Protein AF-A0A881BHV0-F1 (afdb_monomer)

InterPro domains:
  IPR004133 DAN [PF03045] (43-109)
  IPR029034 Cystine-knot cytokine [G3DSA:2.10.90.10] (37-109)

Sequence (109 aa):
AIPPPDKAQPNDSEQTQQSQPQPGSRPPGKRIKPSKDEVLGPSQEALHVTERRYLKRDWCKTQPLKQTINEEGCNSQTIINRFCYGQCDSFYIPRHVQKEEGAFQSCSF

pLDDT: mean 70.18, std 23.54, range [32.81, 98.5]

Solvent-accessible surface area (backbone atoms only — not comparable to full-atom values): 8019 Å² total; per-residue (Å²): 141,80,86,84,84,83,92,76,83,86,83,82,84,80,92,84,86,90,82,89,89,86,89,80,97,71,79,87,74,78,78,76,70,82,61,88,73,78,57,79,68,80,52,102,79,57,76,81,84,70,61,70,89,80,52,77,81,64,46,75,46,76,45,82,37,85,43,74,51,77,53,90,101,53,81,68,45,79,44,82,44,70,49,78,52,67,53,64,73,62,50,77,45,85,50,70,90,86,49,97,60,68,60,51,72,47,84,62,132

Mean predicted aligned error: 17.83 Å

Secondary structure (DSSP, 8-state):
--PPPP--------------------------PPPTT-S----TT----S-GGGSPPPEEEEEEEEEEE--TTS--EEEEEEEEEEE---EEEPPPTTSS---EEE---

Structure (mmCIF, N/CA/C/O backbone):
data_AF-A0A881BHV0-F1
#
_entry.id   AF-A0A881BHV0-F1
#
loop_
_atom_site.group_PDB
_atom_site.id
_atom_site.type_symbol
_atom_site.label_atom_id
_atom_site.label_alt_id
_atom_site.label_comp_id
_atom_site.label_asym_id
_atom_site.label_entity_id
_atom_site.label_seq_id
_atom_site.pdbx_PDB_ins_code
_atom_site.Cartn_x
_atom_site.Cartn_y
_atom_site.Cartn_z
_atom_site.occupancy
_atom_site.B_iso_or_equiv
_atom_site.auth_seq_id
_atom_site.auth_comp_id
_atom_site.auth_asym_id
_atom_site.auth_atom_id
_atom_site.pdbx_PDB_model_num
ATOM 1 N N . ALA A 1 1 ? -5.925 -32.146 9.498 1.00 43.31 1 ALA A N 1
ATOM 2 C CA . ALA A 1 1 ? -6.315 -31.894 8.097 1.00 43.31 1 ALA A CA 1
ATOM 3 C C . ALA A 1 1 ? -7.677 -31.218 8.111 1.00 43.31 1 ALA A C 1
ATOM 5 O O . ALA A 1 1 ? -8.559 -31.708 8.803 1.00 43.31 1 ALA A O 1
ATOM 6 N N . ILE A 1 2 ? -7.810 -30.070 7.451 1.00 37.84 2 ILE A N 1
ATOM 7 C CA . ILE A 1 2 ? -9.023 -29.238 7.437 1.00 37.84 2 ILE A CA 1
ATOM 8 C C . ILE A 1 2 ? -9.450 -29.138 5.962 1.00 37.84 2 ILE A C 1
ATOM 10 O O . ILE A 1 2 ? -8.574 -28.875 5.135 1.00 37.84 2 ILE A O 1
ATOM 14 N N . PRO A 1 3 ? -10.717 -29.413 5.600 1.00 49.62 3 PRO A N 1
ATOM 15 C CA . PRO A 1 3 ? -11.140 -29.445 4.200 1.00 49.62 3 PRO A CA 1
ATOM 16 C C . PRO A 1 3 ? -11.203 -28.030 3.592 1.00 49.62 3 PRO A C 1
ATOM 18 O O . PRO A 1 3 ? -11.369 -27.057 4.333 1.00 49.62 3 PRO A O 1
ATOM 21 N N . PRO A 1 4 ? -11.071 -27.886 2.260 1.00 46.62 4 PRO A N 1
ATOM 22 C CA . PRO A 1 4 ? -11.175 -26.588 1.602 1.00 46.62 4 PRO A CA 1
ATOM 23 C C . PRO A 1 4 ? -12.651 -26.172 1.464 1.00 46.62 4 PRO A C 1
ATOM 25 O O . PRO A 1 4 ? -13.482 -27.025 1.151 1.00 46.62 4 PRO A O 1
ATOM 28 N N . PRO A 1 5 ? -13.002 -24.888 1.658 1.00 48.91 5 PRO A N 1
ATOM 29 C CA . PRO A 1 5 ? -14.351 -24.419 1.389 1.00 48.91 5 PRO A CA 1
ATOM 30 C C . PRO A 1 5 ? -14.550 -24.150 -0.108 1.00 48.91 5 PRO A C 1
ATOM 32 O O . PRO A 1 5 ? -13.687 -23.589 -0.790 1.00 48.91 5 PRO A O 1
ATOM 35 N N . ASP A 1 6 ? -15.717 -24.578 -0.581 1.00 42.72 6 ASP A N 1
ATOM 36 C CA . ASP A 1 6 ? -16.233 -24.462 -1.939 1.00 42.72 6 ASP A CA 1
ATOM 37 C C . ASP A 1 6 ? -16.227 -23.033 -2.496 1.00 42.72 6 ASP A C 1
ATOM 39 O O . ASP A 1 6 ? -16.538 -22.050 -1.820 1.00 42.72 6 ASP A O 1
ATOM 43 N N . LYS A 1 7 ? -15.931 -22.936 -3.795 1.00 48.19 7 LYS A N 1
ATOM 44 C CA . LYS A 1 7 ? -16.151 -21.736 -4.604 1.00 48.19 7 LYS A CA 1
ATOM 45 C C . LYS A 1 7 ? -17.640 -21.619 -4.934 1.00 48.19 7 LYS A C 1
ATOM 47 O O . LYS A 1 7 ? -18.133 -22.381 -5.759 1.00 48.19 7 LYS A O 1
ATOM 52 N N . ALA A 1 8 ? -18.311 -20.594 -4.416 1.00 41.69 8 ALA A N 1
ATOM 53 C 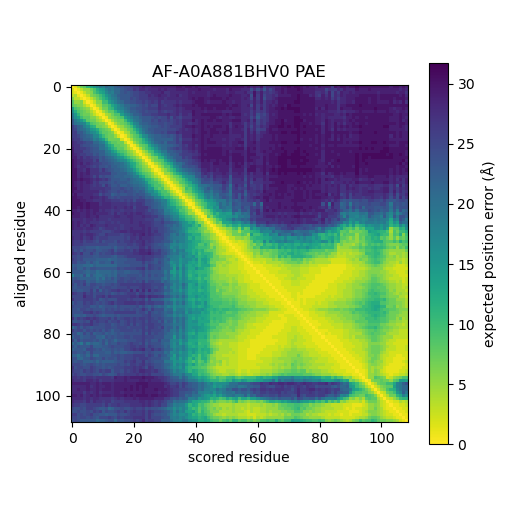CA . ALA A 1 8 ? -19.580 -20.122 -4.965 1.00 41.69 8 ALA A CA 1
ATOM 54 C C . ALA A 1 8 ? -19.674 -18.584 -4.918 1.00 41.69 8 ALA A C 1
ATOM 56 O O . ALA A 1 8 ? -19.758 -17.990 -3.853 1.00 41.69 8 ALA A O 1
ATOM 57 N N . GLN A 1 9 ? -19.618 -18.015 -6.127 1.00 47.53 9 GLN A N 1
ATOM 58 C CA . GLN A 1 9 ? -20.162 -16.756 -6.664 1.00 47.53 9 GLN A CA 1
ATOM 59 C C . GLN A 1 9 ? -19.944 -15.378 -5.982 1.00 47.53 9 GLN A C 1
ATOM 61 O O . GLN A 1 9 ? -19.997 -15.237 -4.765 1.00 47.53 9 GLN A O 1
ATOM 66 N N . PRO A 1 10 ? -19.732 -14.321 -6.800 1.00 37.81 10 PRO A N 1
ATOM 67 C CA . PRO A 1 10 ? -19.651 -12.937 -6.341 1.00 37.81 10 PRO A CA 1
ATOM 68 C C . PRO A 1 10 ? -21.040 -12.384 -5.985 1.00 37.81 10 PRO A C 1
ATOM 70 O O . PRO A 1 10 ? -22.012 -12.617 -6.698 1.00 37.81 10 PRO A O 1
ATOM 73 N N . ASN A 1 11 ? -21.101 -11.647 -4.877 1.00 34.84 11 ASN A N 1
ATOM 74 C CA . ASN A 1 11 ? -22.303 -11.002 -4.364 1.00 34.84 11 ASN A CA 1
ATOM 75 C C . ASN A 1 11 ? -22.516 -9.664 -5.096 1.00 34.84 11 ASN A C 1
ATOM 77 O O . ASN A 1 11 ? -21.667 -8.776 -5.005 1.00 34.84 11 ASN A O 1
ATOM 81 N N . ASP A 1 12 ? -23.625 -9.542 -5.827 1.00 35.25 12 ASP A N 1
ATOM 82 C CA . ASP A 1 12 ? -24.109 -8.288 -6.406 1.00 35.25 12 ASP A CA 1
ATOM 83 C C . ASP A 1 12 ? -24.576 -7.357 -5.278 1.00 35.25 12 ASP A C 1
ATOM 85 O O . ASP A 1 12 ? -25.515 -7.655 -4.536 1.00 35.25 12 ASP A O 1
ATOM 89 N N . SER A 1 13 ? -23.891 -6.226 -5.122 1.00 40.81 13 SER A N 1
ATOM 90 C CA . SER A 1 13 ? -24.241 -5.196 -4.148 1.00 40.81 13 SER A CA 1
ATOM 91 C C . SER A 1 13 ? -25.530 -4.465 -4.536 1.00 40.81 13 SER A C 1
ATOM 93 O O . SER A 1 13 ? -25.608 -3.805 -5.567 1.00 40.81 13 SER A O 1
ATOM 95 N N . GLU A 1 14 ? -26.495 -4.561 -3.623 1.00 32.81 14 GLU A N 1
ATOM 96 C CA . GLU A 1 14 ? -27.403 -3.504 -3.162 1.00 32.81 14 GLU A CA 1
ATOM 97 C C . GLU A 1 14 ? -28.258 -2.767 -4.202 1.00 32.81 14 GLU A C 1
ATOM 99 O O . GLU A 1 14 ? -27.934 -1.705 -4.732 1.00 32.81 14 GLU A O 1
ATOM 104 N N . GLN A 1 15 ? -29.470 -3.292 -4.355 1.00 38.44 15 GLN A N 1
ATOM 105 C CA . GLN A 1 15 ? -30.629 -2.596 -4.884 1.00 38.44 15 GLN A CA 1
ATOM 106 C C . GLN A 1 15 ? -31.494 -2.100 -3.714 1.00 38.44 15 GLN A C 1
ATOM 108 O O . GLN A 1 15 ? -32.315 -2.856 -3.212 1.00 38.44 15 GLN A O 1
ATOM 113 N N . THR A 1 16 ? -31.367 -0.830 -3.307 1.00 33.03 16 THR A N 1
ATOM 114 C CA . THR A 1 16 ? -32.486 -0.113 -2.659 1.00 33.03 16 THR A CA 1
ATOM 115 C C . THR A 1 16 ? -32.307 1.402 -2.712 1.00 33.03 16 THR A C 1
ATOM 117 O O . THR A 1 16 ? -31.464 1.951 -2.015 1.00 33.03 16 THR A O 1
ATOM 120 N N . GLN A 1 17 ? -33.149 2.081 -3.493 1.00 34.72 17 GLN A N 1
ATOM 121 C CA . GLN A 1 17 ? -34.032 3.142 -2.992 1.00 34.72 17 GLN A CA 1
ATOM 122 C C . GLN A 1 17 ? -35.008 3.558 -4.100 1.00 34.72 17 GLN A C 1
ATOM 124 O O . GLN A 1 17 ? -34.633 4.079 -5.147 1.00 34.72 17 GLN A O 1
ATOM 129 N N . GLN A 1 18 ? -36.281 3.253 -3.852 1.00 36.94 18 GLN A N 1
ATOM 130 C CA . GLN A 1 18 ? -37.443 3.726 -4.593 1.00 36.94 18 GLN A CA 1
ATOM 131 C C . GLN A 1 18 ? -37.799 5.149 -4.139 1.00 36.94 18 GLN A C 1
ATOM 133 O O . GLN A 1 18 ? -37.887 5.402 -2.940 1.00 36.94 18 GLN A O 1
ATOM 138 N N . SER A 1 19 ? -38.136 6.028 -5.083 1.00 33.38 19 SER A N 1
ATOM 139 C CA . SER A 1 19 ? -39.131 7.087 -4.883 1.00 33.38 19 SER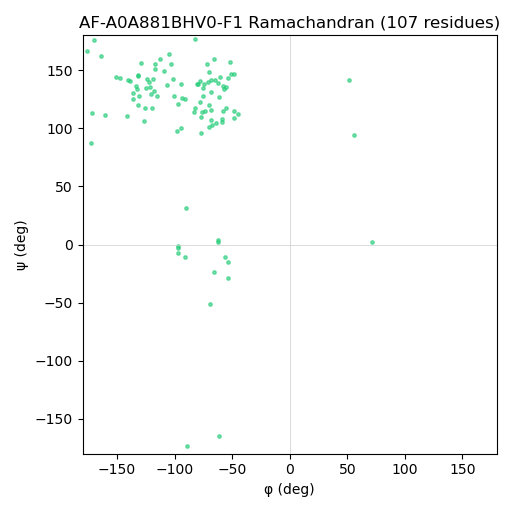 A CA 1
ATOM 140 C C . SER A 1 19 ? -39.866 7.378 -6.205 1.00 33.38 19 SER A C 1
ATOM 142 O O . SER A 1 19 ? -39.332 7.202 -7.297 1.00 33.38 19 SER A O 1
ATOM 144 N N . GLN A 1 20 ? -41.160 7.668 -6.064 1.00 38.31 20 GLN A N 1
ATOM 145 C CA . GLN A 1 20 ? -42.276 7.520 -7.014 1.00 38.31 20 GLN A CA 1
ATOM 146 C C . GLN A 1 20 ? -42.432 8.667 -8.068 1.00 38.31 20 GLN A C 1
ATOM 148 O O . GLN A 1 20 ? -41.648 9.611 -8.042 1.00 38.31 20 GLN A O 1
ATOM 153 N N . PRO A 1 21 ? -43.392 8.586 -9.032 1.00 40.94 21 PRO A N 1
ATOM 154 C CA . PRO A 1 21 ? -43.261 9.069 -10.422 1.00 40.94 21 PRO A CA 1
ATOM 155 C C . PRO A 1 21 ? -44.019 10.374 -10.745 1.00 40.94 21 PRO A C 1
ATOM 157 O O . PRO A 1 21 ? -44.975 10.681 -10.041 1.00 40.94 21 PRO A O 1
ATOM 160 N N . GLN A 1 22 ? -43.687 11.051 -11.869 1.00 36.25 22 GLN A N 1
ATOM 16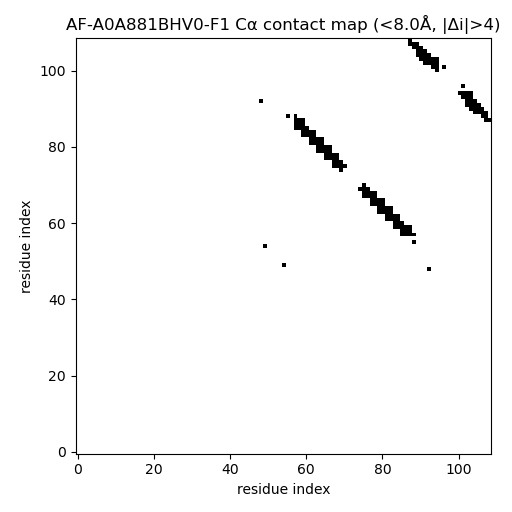1 C CA . GLN A 1 22 ? -44.645 11.688 -12.816 1.00 36.25 22 GLN A CA 1
ATOM 162 C C . GLN A 1 22 ? -43.979 12.329 -14.077 1.00 36.25 22 GLN A C 1
ATOM 164 O O . GLN A 1 22 ? -42.752 12.352 -14.148 1.00 36.25 22 GLN A O 1
ATOM 169 N N . PRO A 1 23 ? -44.728 12.701 -15.149 1.00 40.12 23 PRO A N 1
ATOM 170 C CA . PRO A 1 23 ? -44.546 12.138 -16.487 1.00 40.12 23 PRO A CA 1
ATOM 171 C C . PRO A 1 23 ? -43.941 13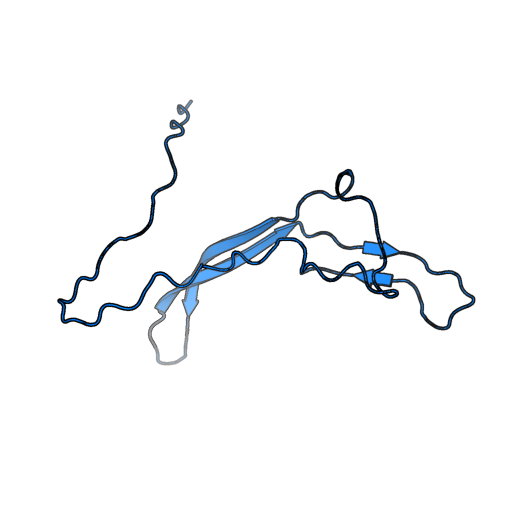.115 -17.509 1.00 40.12 23 PRO A C 1
ATOM 173 O O . PRO A 1 23 ? -44.203 14.313 -17.505 1.00 40.12 23 PRO A O 1
ATOM 176 N N . GLY A 1 24 ? -43.186 12.575 -18.462 1.00 34.44 24 GLY A N 1
ATOM 177 C CA . GLY A 1 24 ? -42.671 13.345 -19.591 1.00 34.44 24 GLY A CA 1
ATOM 178 C C . GLY A 1 24 ? -42.004 12.433 -20.605 1.00 34.44 24 GLY A C 1
ATOM 179 O O . GLY A 1 24 ? -40.805 12.181 -20.542 1.00 34.44 24 GLY A O 1
ATOM 180 N N . SER A 1 25 ? -42.794 11.902 -21.531 1.00 50.38 25 SER A N 1
ATOM 181 C CA . SER A 1 25 ? -42.337 11.103 -22.665 1.00 50.38 25 SER A CA 1
ATOM 182 C C . SER A 1 25 ? -41.364 11.898 -23.547 1.00 50.38 25 SER A C 1
ATOM 184 O O . SER A 1 25 ? -41.770 12.790 -24.290 1.00 50.38 25 SER A O 1
ATOM 186 N N . ARG A 1 26 ? -40.074 11.542 -23.490 1.00 44.12 26 ARG A N 1
ATOM 187 C CA . ARG A 1 26 ? -39.041 11.920 -24.467 1.00 44.12 26 ARG A CA 1
ATOM 188 C C . ARG A 1 26 ? -38.409 10.644 -25.048 1.00 44.12 26 ARG A C 1
ATOM 190 O O . ARG A 1 26 ? -38.229 9.680 -24.306 1.00 44.12 26 ARG A O 1
ATOM 197 N N . PRO A 1 27 ? -38.116 10.605 -26.361 1.00 52.88 27 PRO A N 1
ATOM 198 C CA . PRO A 1 27 ? -37.707 9.388 -27.064 1.00 52.88 27 PRO A CA 1
ATOM 199 C C . PRO A 1 27 ? -36.346 8.880 -26.559 1.00 52.88 27 PRO A C 1
ATOM 201 O O . PRO A 1 27 ? -35.583 9.660 -25.981 1.00 52.88 27 PRO A O 1
ATOM 204 N N . PRO A 1 28 ? -36.005 7.593 -26.768 1.00 46.62 28 PRO A N 1
ATOM 205 C CA . PRO A 1 28 ? -34.767 7.028 -26.255 1.00 46.62 28 PRO A CA 1
ATOM 206 C C . PRO A 1 28 ? -33.578 7.659 -26.983 1.00 46.62 28 PRO A C 1
ATOM 208 O O . PRO A 1 28 ? -33.259 7.317 -28.122 1.00 46.62 28 PRO A O 1
ATOM 211 N N . GLY A 1 29 ? -32.907 8.591 -26.306 1.00 47.78 29 GLY A N 1
ATOM 212 C CA . GLY A 1 29 ? -31.582 9.051 -26.686 1.00 47.78 29 GLY A CA 1
ATOM 213 C C . GLY A 1 29 ? -30.647 7.848 -26.714 1.00 47.78 29 GLY A C 1
ATOM 214 O O . GLY A 1 29 ? -30.423 7.189 -25.698 1.00 47.78 29 GLY A O 1
ATOM 215 N N . LYS A 1 30 ? -30.150 7.530 -27.907 1.00 51.19 30 LYS A N 1
ATOM 216 C CA . LYS A 1 30 ? -29.157 6.491 -28.180 1.00 51.19 30 LYS A CA 1
ATOM 217 C C . LYS A 1 30 ? -28.006 6.663 -27.180 1.00 51.19 30 LYS A C 1
ATOM 219 O O . LYS A 1 30 ? -27.265 7.637 -27.275 1.00 51.19 30 LYS A O 1
ATOM 224 N N . ARG A 1 31 ? -27.862 5.756 -26.200 1.00 56.16 31 ARG A N 1
ATOM 225 C CA . ARG A 1 31 ? -26.659 5.711 -25.353 1.00 56.16 31 ARG A CA 1
ATOM 226 C C . ARG A 1 31 ? -25.476 5.495 -26.292 1.00 56.16 31 ARG A C 1
ATOM 228 O O . ARG A 1 31 ? -25.303 4.394 -26.816 1.00 56.16 31 ARG A O 1
ATOM 235 N N . ILE A 1 32 ? -24.696 6.545 -26.523 1.00 55.50 32 ILE A N 1
ATOM 236 C CA . ILE A 1 32 ? -23.377 6.430 -27.132 1.00 55.50 32 ILE A CA 1
ATOM 237 C C . ILE A 1 32 ? -22.567 5.610 -26.130 1.00 55.50 32 ILE A C 1
ATOM 239 O O . ILE A 1 32 ? -22.233 6.081 -25.046 1.00 55.50 32 ILE A O 1
ATOM 243 N N . LYS A 1 33 ? -22.345 4.330 -26.440 1.00 54.66 33 LYS A N 1
ATOM 244 C CA . LYS A 1 33 ? -21.291 3.568 -25.774 1.00 54.66 33 LYS A CA 1
ATOM 245 C C . LYS A 1 33 ? -19.999 4.309 -26.124 1.00 54.66 33 LYS A C 1
ATOM 247 O O . LYS A 1 33 ? -19.808 4.523 -27.322 1.00 54.66 33 LYS A O 1
ATOM 252 N N . PRO A 1 34 ? -19.152 4.714 -25.162 1.00 50.41 34 PRO A N 1
ATOM 253 C CA . PRO A 1 34 ? -17.829 5.193 -25.526 1.00 50.41 34 PRO A CA 1
ATOM 254 C C . PRO A 1 34 ? -17.186 4.079 -26.351 1.00 50.41 34 PRO A C 1
ATOM 256 O O . PRO A 1 34 ? -17.090 2.929 -25.903 1.00 50.41 34 PRO A O 1
ATOM 259 N N . SER A 1 35 ? -16.887 4.385 -27.611 1.00 48.28 35 SER A N 1
ATOM 260 C CA . SER A 1 35 ? -16.090 3.513 -28.454 1.00 48.28 35 SER A CA 1
ATOM 261 C C . SER A 1 35 ? -14.788 3.265 -27.705 1.00 48.28 35 SER A C 1
ATOM 263 O O . SER A 1 35 ? -14.175 4.186 -27.169 1.00 48.28 35 SER A O 1
ATOM 265 N N . LYS A 1 36 ? -14.344 2.009 -27.672 1.00 55.59 36 LYS A N 1
ATOM 266 C CA . LYS A 1 36 ? -13.021 1.635 -27.145 1.00 55.59 36 LYS A CA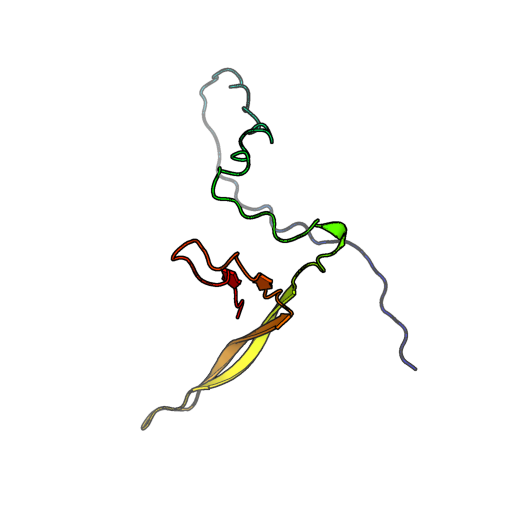 1
ATOM 267 C C . LYS A 1 36 ? -11.862 2.257 -27.947 1.00 55.59 36 LYS A C 1
ATOM 269 O O . LYS A 1 36 ? -10.710 1.974 -27.647 1.00 55.59 36 LYS A O 1
ATOM 274 N N . ASP A 1 37 ? -12.181 3.088 -28.934 1.00 50.53 37 ASP A N 1
ATOM 275 C CA . ASP A 1 37 ? -11.269 3.716 -29.881 1.00 50.53 37 ASP A CA 1
ATOM 276 C C . ASP A 1 37 ? -10.868 5.141 -29.479 1.00 50.53 37 ASP A C 1
ATOM 278 O O . ASP A 1 37 ? -10.040 5.741 -30.151 1.00 50.53 37 ASP A O 1
ATOM 282 N N . GLU A 1 38 ? -11.387 5.679 -28.368 1.00 47.81 38 GLU A N 1
ATOM 283 C CA . GLU A 1 38 ? -10.841 6.906 -27.759 1.00 47.81 38 GLU A CA 1
ATOM 284 C C . GLU A 1 38 ? -9.748 6.586 -26.722 1.00 47.81 38 GLU A C 1
ATOM 286 O O . GLU A 1 38 ? -9.552 7.272 -25.722 1.00 47.81 38 GLU A O 1
ATOM 291 N N . VAL A 1 39 ? -9.018 5.493 -26.951 1.00 55.72 39 VAL A N 1
ATOM 292 C CA . VAL A 1 39 ? -7.693 5.314 -26.366 1.00 55.72 39 VAL A CA 1
ATOM 293 C C . VAL A 1 39 ? -6.778 6.192 -27.198 1.00 55.72 39 VAL A C 1
ATOM 295 O O . VAL A 1 39 ? -6.550 5.894 -28.369 1.00 55.72 39 VAL A O 1
ATOM 298 N N . LEU A 1 40 ? -6.290 7.286 -26.609 1.00 47.94 40 LEU A N 1
ATOM 299 C CA . LEU A 1 40 ? -5.222 8.087 -27.197 1.00 47.94 40 LEU A CA 1
ATOM 300 C C . LEU A 1 40 ? -4.145 7.115 -27.694 1.00 47.94 40 LEU A C 1
ATOM 302 O O . LEU A 1 40 ? -3.535 6.401 -26.893 1.00 47.94 40 LEU A O 1
ATOM 306 N N . GLY A 1 41 ? -3.975 7.029 -29.018 1.00 49.25 41 GLY A N 1
ATOM 307 C CA . GLY A 1 41 ? -2.881 6.265 -29.605 1.00 49.25 41 GLY A CA 1
ATOM 308 C C . GLY A 1 41 ? -1.577 6.714 -28.944 1.00 49.25 41 GLY A C 1
ATOM 309 O O . GLY A 1 41 ? -1.499 7.876 -28.531 1.00 49.25 41 GLY A O 1
ATOM 310 N N . PRO A 1 42 ? -0.587 5.820 -28.769 1.00 50.78 42 PRO A N 1
ATOM 311 C CA . PRO A 1 42 ? 0.652 6.175 -28.091 1.00 50.78 42 PRO A CA 1
ATOM 312 C C . PRO A 1 42 ? 1.178 7.488 -28.680 1.00 50.78 42 PRO A C 1
ATOM 314 O O . PRO A 1 42 ? 1.467 7.557 -29.874 1.00 50.78 42 PRO A O 1
ATOM 317 N N . SER A 1 43 ? 1.218 8.543 -27.854 1.00 55.81 43 SER A N 1
ATOM 318 C CA . SER A 1 43 ? 1.850 9.813 -28.220 1.00 55.81 43 SER A CA 1
ATOM 319 C C . SER A 1 43 ? 3.268 9.515 -28.714 1.00 55.81 43 SER A C 1
ATOM 321 O O . SER A 1 43 ? 3.856 8.502 -28.330 1.00 55.81 43 SER A O 1
ATOM 323 N N . GLN A 1 44 ? 3.861 10.401 -29.514 1.00 52.47 44 GLN A N 1
ATOM 324 C CA . GLN A 1 44 ? 5.281 10.305 -29.885 1.00 52.47 44 GLN A CA 1
ATOM 325 C C . GLN A 1 44 ? 6.221 10.194 -28.659 1.00 52.47 44 GLN A C 1
ATOM 327 O O . GLN A 1 44 ? 7.371 9.789 -28.803 1.00 52.47 44 GLN A O 1
ATOM 332 N N . GLU A 1 45 ? 5.718 10.496 -27.458 1.00 52.34 45 GLU A N 1
ATOM 333 C CA . GLU A 1 45 ? 6.402 10.390 -26.162 1.00 52.34 45 GLU A CA 1
ATOM 334 C C . GLU A 1 45 ? 6.097 9.103 -25.370 1.00 52.34 45 GLU A C 1
ATOM 336 O O . GLU A 1 45 ? 6.666 8.879 -24.300 1.00 52.34 45 GLU A O 1
ATOM 341 N N . ALA A 1 46 ? 5.212 8.230 -25.857 1.00 57.22 46 ALA A N 1
ATOM 342 C CA . ALA A 1 46 ? 4.903 6.972 -25.190 1.00 57.22 46 ALA A CA 1
ATOM 343 C C . ALA A 1 46 ? 6.029 5.956 -25.437 1.00 57.22 46 ALA A C 1
ATOM 345 O O . ALA A 1 46 ? 6.067 5.259 -26.453 1.00 57.22 46 ALA A O 1
ATOM 346 N N . LEU A 1 47 ? 6.962 5.861 -24.489 1.00 62.62 47 LEU A N 1
ATOM 347 C CA . LEU A 1 47 ? 8.018 4.856 -24.518 1.00 62.62 47 LEU A CA 1
ATOM 348 C C . LEU A 1 47 ? 7.410 3.466 -24.287 1.00 62.62 47 LEU A C 1
ATOM 350 O O . LEU A 1 47 ? 7.025 3.115 -23.171 1.00 62.62 47 LEU A O 1
ATOM 354 N N . HIS A 1 48 ? 7.337 2.656 -25.342 1.00 70.62 48 HIS A N 1
ATOM 355 C CA . HIS A 1 48 ? 6.974 1.250 -25.209 1.00 70.62 48 HIS A CA 1
ATOM 356 C C . HIS A 1 48 ? 8.127 0.509 -24.520 1.00 70.62 48 HIS A C 1
ATOM 358 O O . HIS A 1 48 ? 9.138 0.203 -25.144 1.00 70.62 48 HIS A O 1
ATOM 364 N N . VAL A 1 49 ? 7.980 0.253 -23.218 1.00 72.25 49 VAL A N 1
ATOM 365 C CA . VAL A 1 49 ? 9.021 -0.377 -22.391 1.00 72.25 49 VAL A CA 1
ATOM 366 C C . VAL A 1 49 ? 9.231 -1.843 -22.770 1.00 72.25 49 VAL A C 1
ATOM 368 O O . VAL A 1 49 ? 10.353 -2.274 -23.013 1.00 72.25 49 VAL A O 1
ATOM 371 N N . THR A 1 50 ? 8.150 -2.619 -22.819 1.00 73.69 50 THR A N 1
ATOM 372 C CA . THR A 1 50 ? 8.162 -4.034 -23.204 1.00 73.69 50 THR A CA 1
ATOM 373 C C . THR A 1 50 ? 6.746 -4.500 -23.538 1.00 73.69 50 THR A C 1
ATOM 375 O O . THR A 1 50 ? 5.765 -3.868 -23.137 1.00 73.69 50 THR A O 1
ATOM 378 N N . GLU A 1 51 ? 6.626 -5.621 -24.250 1.00 73.94 51 GLU A N 1
ATOM 379 C CA . GLU A 1 51 ? 5.324 -6.203 -24.556 1.00 73.94 51 GLU A CA 1
ATOM 380 C C . GLU A 1 51 ? 4.610 -6.671 -23.281 1.00 73.94 51 GLU A C 1
ATOM 382 O O . GLU A 1 51 ? 5.195 -7.314 -22.406 1.00 73.94 51 GLU A O 1
ATOM 387 N N . ARG A 1 52 ? 3.289 -6.465 -23.229 1.00 76.69 52 ARG A N 1
ATOM 388 C CA . ARG A 1 52 ? 2.442 -6.830 -22.081 1.00 76.69 52 ARG A CA 1
ATOM 389 C C . ARG A 1 52 ? 2.576 -8.295 -21.647 1.00 76.69 52 ARG A C 1
ATOM 391 O O . ARG A 1 52 ? 2.382 -8.590 -20.476 1.00 76.69 52 ARG A O 1
ATOM 398 N N . ARG A 1 53 ? 2.903 -9.215 -22.563 1.00 78.50 53 ARG A N 1
ATOM 399 C CA . ARG A 1 53 ? 3.084 -10.645 -22.250 1.00 78.50 53 ARG A CA 1
ATOM 400 C C . ARG A 1 53 ? 4.276 -10.924 -21.328 1.00 78.50 53 ARG A C 1
ATOM 402 O O . ARG A 1 53 ? 4.288 -11.956 -20.667 1.00 78.50 53 ARG A O 1
ATOM 409 N N . TYR A 1 54 ? 5.260 -10.027 -21.303 1.00 77.00 54 TYR A N 1
ATOM 410 C CA . TYR A 1 54 ? 6.442 -10.136 -20.449 1.00 77.00 54 TYR A CA 1
ATOM 411 C C . TYR A 1 54 ? 6.258 -9.445 -19.095 1.00 77.00 54 TYR A C 1
ATOM 413 O O . TYR A 1 54 ? 7.070 -9.653 -18.198 1.00 77.00 54 TYR A O 1
ATOM 421 N N . LEU A 1 55 ? 5.186 -8.663 -18.934 1.00 83.31 55 LEU A N 1
ATOM 422 C CA . LEU A 1 55 ? 4.848 -8.002 -17.681 1.00 83.31 55 LEU A CA 1
ATOM 423 C C . LEU A 1 55 ? 3.938 -8.893 -16.850 1.00 83.31 55 LEU A C 1
ATOM 425 O O . LEU A 1 55 ? 2.869 -9.326 -17.297 1.00 83.31 55 LEU A O 1
ATOM 429 N N . LYS A 1 56 ? 4.353 -9.148 -15.610 1.00 87.31 56 LYS A N 1
ATOM 430 C CA . LYS A 1 56 ? 3.421 -9.673 -14.618 1.00 87.31 56 LYS A CA 1
ATOM 431 C C . LYS A 1 56 ? 2.439 -8.559 -14.279 1.00 87.31 56 LYS A C 1
ATOM 433 O O . LYS A 1 56 ? 2.747 -7.383 -14.362 1.00 87.31 56 LYS A O 1
ATOM 438 N N . ARG A 1 57 ? 1.206 -8.929 -13.949 1.00 89.50 57 ARG A N 1
ATOM 439 C CA . ARG A 1 57 ? 0.231 -7.929 -13.523 1.00 89.50 57 ARG A CA 1
ATOM 440 C C . ARG A 1 57 ? 0.525 -7.561 -12.074 1.00 89.50 57 ARG A C 1
ATOM 442 O O . ARG A 1 57 ? 0.473 -8.450 -11.223 1.00 89.50 57 ARG A O 1
ATOM 449 N N . ASP A 1 58 ? 0.761 -6.278 -11.830 1.00 93.56 58 ASP A N 1
ATOM 450 C CA . ASP A 1 58 ? 0.863 -5.720 -10.484 1.00 93.56 58 ASP A CA 1
ATOM 451 C C . ASP A 1 58 ? -0.293 -6.165 -9.597 1.00 93.56 58 ASP A C 1
ATOM 453 O O . ASP A 1 58 ? -1.445 -6.311 -10.035 1.00 93.56 58 ASP A O 1
ATOM 457 N N . TRP A 1 59 ? 0.013 -6.318 -8.315 1.00 95.00 59 TRP A N 1
ATOM 458 C CA . TRP A 1 59 ? -1.003 -6.437 -7.289 1.00 95.00 59 TRP A CA 1
ATOM 459 C C . TRP A 1 59 ? -0.620 -5.577 -6.091 1.00 95.00 59 TRP A C 1
ATOM 461 O O . TRP A 1 59 ? 0.476 -5.675 -5.552 1.00 95.00 59 TRP A O 1
ATOM 471 N N . CYS A 1 60 ? -1.563 -4.763 -5.634 1.00 97.44 60 CYS A N 1
ATOM 472 C CA . CYS A 1 60 ? -1.460 -4.014 -4.393 1.00 97.44 60 CYS A CA 1
ATOM 473 C C . CYS A 1 60 ? -2.768 -4.203 -3.628 1.00 97.44 60 CYS A C 1
ATOM 475 O O . CYS A 1 60 ? -3.856 -4.184 -4.210 1.00 97.44 60 CYS A O 1
ATOM 477 N N . LYS A 1 61 ? -2.657 -4.492 -2.336 1.00 97.81 61 LYS A N 1
ATOM 478 C CA . LYS A 1 61 ? -3.769 -4.837 -1.458 1.00 97.81 61 LYS A CA 1
ATOM 479 C C . LYS A 1 61 ? -3.733 -3.987 -0.209 1.00 97.81 61 LYS A C 1
ATOM 481 O O . LYS A 1 61 ? -2.685 -3.543 0.248 1.00 97.81 61 LYS A O 1
ATOM 486 N N . THR A 1 62 ? -4.906 -3.865 0.388 1.00 98.50 62 THR A N 1
ATOM 487 C CA . THR A 1 62 ? -5.096 -3.196 1.663 1.00 98.50 62 THR A CA 1
ATOM 488 C C . THR A 1 62 ? -5.630 -4.195 2.677 1.00 98.50 62 THR A C 1
ATOM 490 O O . THR A 1 62 ? -6.584 -4.920 2.387 1.00 98.50 62 THR A O 1
ATOM 493 N N . GLN A 1 63 ? -5.043 -4.231 3.871 1.00 98.25 63 GLN A N 1
ATOM 494 C CA . GLN A 1 63 ? -5.496 -5.086 4.967 1.00 98.25 63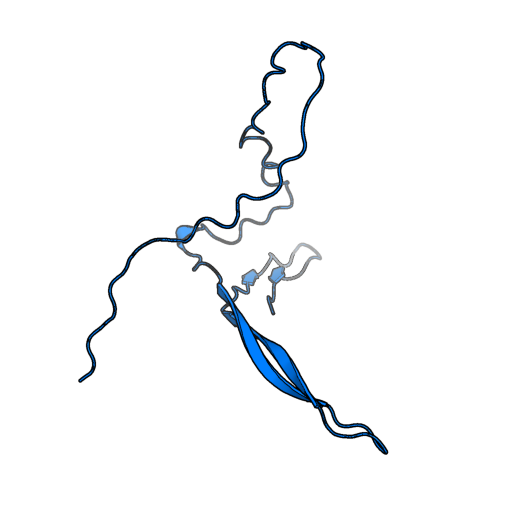 GLN A CA 1
ATOM 495 C C . GLN A 1 63 ? -5.811 -4.279 6.227 1.00 98.25 63 GLN A C 1
ATOM 497 O O . GLN A 1 63 ? -5.119 -3.301 6.504 1.00 98.25 63 GLN A O 1
ATOM 502 N N . PRO A 1 64 ? -6.867 -4.651 6.977 1.00 98.38 64 PRO A N 1
ATOM 503 C CA . PRO A 1 64 ? -7.220 -3.973 8.215 1.00 98.38 64 PRO A CA 1
ATOM 504 C C . PRO A 1 64 ? -6.168 -4.221 9.306 1.00 98.38 64 PRO A C 1
ATOM 506 O O . PRO A 1 64 ? -5.666 -5.333 9.458 1.00 98.38 64 PRO A O 1
ATOM 509 N N . LEU A 1 65 ? -5.881 -3.186 10.092 1.00 98.19 65 LEU A N 1
ATOM 510 C CA . LEU A 1 65 ? -4.954 -3.176 11.220 1.00 98.19 65 LEU A CA 1
ATOM 511 C C . LEU A 1 65 ? -5.639 -2.536 12.425 1.00 98.19 65 LEU A C 1
ATOM 513 O O . LEU A 1 65 ? -6.144 -1.421 12.333 1.00 98.19 65 LEU A O 1
ATOM 517 N N . LYS A 1 66 ? -5.625 -3.214 13.574 1.00 98.38 66 LYS A N 1
ATOM 518 C CA . LYS A 1 66 ? -6.020 -2.597 14.845 1.00 98.38 66 LYS A CA 1
ATOM 519 C C . LYS A 1 66 ? -4.913 -1.644 15.284 1.00 98.38 66 LYS A C 1
ATOM 521 O O . LYS A 1 66 ? -3.809 -2.095 15.569 1.00 98.38 66 LYS A O 1
ATOM 526 N N . GLN A 1 67 ? -5.212 -0.354 15.326 1.00 98.38 67 GLN A N 1
ATOM 527 C CA . GLN A 1 67 ? -4.290 0.681 15.769 1.00 98.38 67 GLN A CA 1
ATOM 528 C C . GLN A 1 67 ? -4.837 1.324 17.038 1.00 98.38 67 GLN A C 1
ATOM 530 O O . GLN A 1 67 ? -5.985 1.765 17.069 1.00 98.38 67 GLN A O 1
ATOM 535 N N . THR A 1 68 ? -4.011 1.383 18.074 1.00 98.38 68 THR A N 1
ATOM 536 C CA . THR A 1 68 ? -4.349 2.066 19.322 1.00 98.38 68 THR A CA 1
ATOM 537 C C . THR A 1 68 ? -3.819 3.490 19.270 1.00 98.38 68 THR A C 1
ATOM 539 O O . THR A 1 68 ? -2.637 3.699 19.003 1.00 98.38 68 THR A O 1
ATOM 542 N N . ILE A 1 69 ? -4.699 4.457 19.506 1.00 98.25 69 ILE A N 1
ATOM 543 C CA . ILE A 1 69 ? -4.367 5.876 19.595 1.00 98.25 69 ILE A CA 1
ATOM 544 C C . ILE A 1 69 ? -4.304 6.252 21.072 1.00 98.25 69 ILE A C 1
ATOM 546 O O . ILE A 1 69 ? -5.249 5.982 21.819 1.00 98.25 69 ILE A O 1
ATOM 550 N N . ASN A 1 70 ? -3.189 6.862 21.466 1.00 98.31 70 ASN A N 1
ATOM 551 C CA . ASN A 1 70 ? -2.928 7.327 22.822 1.00 98.31 70 ASN A CA 1
ATOM 552 C C . ASN A 1 70 ? -2.667 8.830 22.785 1.00 98.31 70 ASN A C 1
ATOM 554 O O . ASN A 1 70 ? -1.897 9.281 21.944 1.00 98.31 70 ASN A O 1
ATOM 558 N N . GLU A 1 71 ? -3.275 9.555 23.718 1.00 97.94 71 GLU A N 1
ATOM 559 C CA . GLU A 1 71 ? -3.093 10.992 23.914 1.00 97.94 71 GLU A CA 1
ATOM 560 C C . GLU A 1 71 ? -3.064 11.272 25.421 1.00 97.94 71 GLU A C 1
ATOM 562 O O . GLU A 1 71 ? -3.793 10.630 26.186 1.00 97.94 71 GLU A O 1
ATOM 567 N N . GLU A 1 72 ? -2.216 12.198 25.868 1.00 98.00 72 GLU A N 1
ATOM 568 C CA . GLU A 1 72 ? -2.092 12.517 27.292 1.00 98.00 72 GLU A CA 1
ATOM 569 C C . GLU A 1 72 ? -3.406 13.069 27.868 1.00 98.00 72 GLU A C 1
ATOM 571 O O . GLU A 1 72 ? -4.125 13.841 27.236 1.00 98.00 72 GLU A O 1
ATOM 576 N N . GLY A 1 73 ? -3.757 12.633 29.083 1.00 97.56 73 GLY A N 1
ATOM 577 C CA . GLY A 1 73 ? -5.021 13.007 29.730 1.00 97.56 73 GLY A CA 1
ATOM 578 C C . GLY A 1 73 ? -6.279 12.373 29.116 1.00 97.56 73 GLY A C 1
ATOM 579 O O . GLY A 1 73 ? -7.379 12.637 29.599 1.00 97.56 73 GLY A O 1
ATOM 580 N N . CYS A 1 74 ? -6.139 11.515 28.098 1.00 97.94 74 CYS A N 1
ATOM 581 C CA . CYS A 1 74 ? -7.243 10.829 27.430 1.00 97.94 74 CYS A CA 1
ATOM 582 C C . CYS A 1 74 ? -7.154 9.303 27.586 1.00 97.94 74 CYS A C 1
ATOM 584 O O . CYS A 1 74 ? -6.080 8.726 27.746 1.00 97.94 74 CYS A O 1
ATOM 586 N N . ASN A 1 75 ? -8.301 8.622 27.489 1.00 97.62 75 ASN A N 1
ATOM 587 C CA . ASN A 1 75 ? -8.330 7.161 27.424 1.00 97.62 75 ASN A CA 1
ATOM 588 C C . ASN A 1 75 ? -7.901 6.677 26.035 1.00 97.62 75 ASN A C 1
ATOM 590 O O . ASN A 1 75 ? -8.413 7.160 25.023 1.00 97.62 75 ASN A O 1
ATOM 594 N N . SER A 1 76 ? -7.027 5.673 25.999 1.00 98.12 76 SER A N 1
ATOM 595 C CA . SER A 1 76 ? -6.620 5.000 24.767 1.00 98.12 76 SER A CA 1
ATOM 596 C C . SER A 1 76 ? -7.811 4.410 24.020 1.00 98.12 76 SER A C 1
ATOM 598 O O . SER A 1 76 ? -8.660 3.746 24.617 1.00 98.12 76 SER A O 1
ATOM 600 N N . GLN A 1 77 ? -7.836 4.585 22.699 1.00 98.12 77 GLN A N 1
ATOM 601 C CA . GLN A 1 77 ? -8.878 4.024 21.839 1.00 98.12 77 GLN A CA 1
ATOM 602 C C . GLN A 1 77 ? -8.283 3.169 20.728 1.00 98.12 77 GLN A C 1
ATOM 604 O O . GLN A 1 77 ? -7.326 3.564 20.066 1.00 98.12 77 GLN A O 1
ATOM 609 N N . THR A 1 78 ? -8.865 1.987 20.505 1.00 98.38 78 THR A N 1
ATOM 610 C CA . THR A 1 78 ? -8.472 1.102 19.398 1.00 98.38 78 THR A CA 1
ATOM 611 C C . THR A 1 78 ? -9.401 1.306 18.211 1.00 98.38 78 THR A C 1
ATOM 613 O O . THR A 1 78 ? -10.601 1.058 18.306 1.00 98.38 78 THR A O 1
ATOM 616 N N . ILE A 1 79 ? -8.832 1.696 17.075 1.00 98.00 79 ILE A N 1
ATOM 617 C CA . ILE A 1 79 ? -9.532 1.866 15.801 1.00 98.00 79 ILE A CA 1
ATOM 618 C C . ILE A 1 79 ? -9.059 0.825 14.782 1.00 98.00 79 ILE A C 1
ATOM 620 O O . ILE A 1 79 ? -7.978 0.247 14.911 1.00 98.00 79 ILE A O 1
ATOM 624 N N . ILE A 1 80 ? -9.862 0.578 13.745 1.00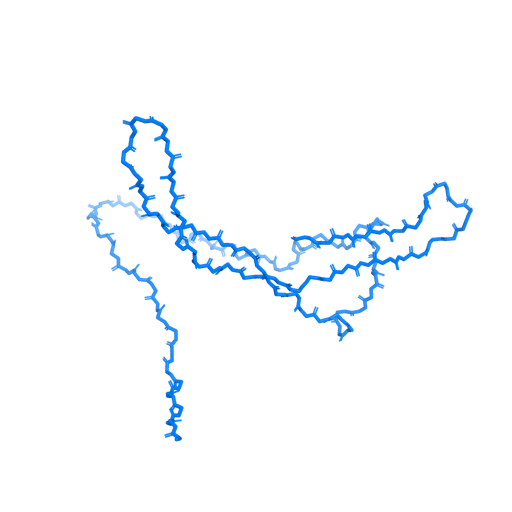 98.31 80 ILE A N 1
ATOM 625 C CA . ILE A 1 80 ? -9.457 -0.255 12.606 1.00 98.31 80 ILE A CA 1
ATOM 626 C C . ILE A 1 80 ? -8.906 0.653 11.506 1.00 98.31 80 ILE A C 1
ATOM 628 O O . ILE A 1 80 ? -9.670 1.259 10.757 1.00 98.31 80 ILE A O 1
ATOM 632 N N . ASN A 1 81 ? -7.581 0.735 11.410 1.00 98.12 81 ASN A N 1
ATOM 633 C CA . ASN A 1 81 ? -6.877 1.344 10.289 1.00 98.12 81 ASN A CA 1
ATOM 634 C C . ASN A 1 81 ? -6.603 0.294 9.197 1.00 98.12 81 ASN A C 1
ATOM 636 O O . ASN A 1 81 ? -7.094 -0.837 9.246 1.00 98.12 81 ASN A O 1
ATOM 640 N N . ARG A 1 82 ? -5.843 0.666 8.175 1.00 98.31 82 ARG A N 1
ATOM 641 C CA . ARG A 1 82 ? -5.501 -0.155 7.029 1.00 98.31 82 ARG A CA 1
ATOM 642 C C . ARG A 1 82 ? -4.035 0.050 6.665 1.00 98.31 82 ARG A C 1
ATOM 644 O O . ARG A 1 82 ? -3.555 1.176 6.684 1.00 98.31 82 ARG A O 1
ATOM 651 N N . PHE A 1 83 ? -3.347 -1.023 6.295 1.00 97.88 83 PHE A N 1
ATOM 652 C CA . PHE A 1 83 ? -2.006 -0.953 5.715 1.00 97.88 83 PHE A CA 1
ATOM 653 C C . PHE A 1 83 ? -2.016 -1.500 4.288 1.00 97.88 83 PHE A C 1
ATOM 655 O O . PHE A 1 83 ? -2.841 -2.355 3.946 1.00 97.88 83 PHE A O 1
ATOM 662 N N . CYS A 1 84 ? -1.107 -0.991 3.462 1.00 98.12 84 CYS A N 1
ATOM 663 C CA . CYS A 1 84 ? -0.949 -1.392 2.069 1.00 98.12 84 CYS A CA 1
ATOM 664 C C . CYS A 1 84 ? 0.233 -2.352 1.921 1.00 98.12 84 CYS A C 1
ATOM 666 O O . CYS A 1 84 ? 1.253 -2.192 2.588 1.00 98.12 84 CYS A O 1
ATOM 668 N N . TYR A 1 85 ? 0.093 -3.350 1.052 1.00 97.31 85 TYR A N 1
ATOM 669 C CA . TYR A 1 85 ? 1.173 -4.258 0.678 1.00 97.31 85 TYR A CA 1
ATOM 670 C C . TYR A 1 85 ? 0.955 -4.774 -0.743 1.00 97.31 85 TYR A C 1
ATOM 672 O O . TYR A 1 85 ? -0.180 -5.007 -1.168 1.00 97.31 85 TYR A O 1
ATOM 680 N N . GLY A 1 86 ? 2.037 -4.967 -1.486 1.00 96.81 86 GLY A N 1
ATOM 681 C CA . GLY A 1 86 ? 1.943 -5.317 -2.894 1.00 96.81 86 GLY A CA 1
ATOM 682 C C . GLY A 1 86 ? 3.263 -5.737 -3.511 1.00 96.81 86 GLY A C 1
ATOM 683 O O . GLY A 1 86 ? 4.313 -5.705 -2.870 1.00 96.81 86 GLY A O 1
ATOM 684 N N . GLN A 1 87 ? 3.177 -6.135 -4.773 1.00 95.75 87 GLN A N 1
ATOM 685 C CA . GLN A 1 87 ? 4.302 -6.223 -5.692 1.00 95.75 87 GLN A CA 1
ATOM 686 C C . GLN A 1 87 ? 3.929 -5.405 -6.922 1.00 95.75 87 GLN A C 1
ATOM 688 O O . GLN A 1 87 ? 2.942 -5.715 -7.598 1.00 95.75 87 GLN A O 1
ATOM 693 N N . CYS A 1 88 ? 4.712 -4.359 -7.156 1.00 95.50 88 CYS A N 1
ATOM 694 C CA . CYS A 1 88 ? 4.519 -3.413 -8.239 1.00 95.50 88 CYS A CA 1
ATOM 695 C C . CYS A 1 88 ? 5.737 -3.451 -9.160 1.00 95.50 88 CYS A C 1
ATOM 697 O O . CYS A 1 88 ? 6.876 -3.566 -8.694 1.00 95.50 88 CYS A O 1
ATOM 699 N N . ASP A 1 89 ? 5.500 -3.321 -10.455 1.00 92.31 89 ASP A N 1
ATOM 700 C CA . ASP A 1 89 ? 6.545 -3.262 -11.452 1.00 92.31 89 ASP A CA 1
ATOM 701 C C . ASP A 1 89 ? 7.297 -1.924 -11.355 1.00 92.31 89 ASP A C 1
ATOM 703 O O . ASP A 1 89 ? 6.734 -0.843 -11.138 1.00 92.31 89 ASP A O 1
ATOM 707 N N . SER A 1 90 ? 8.613 -2.013 -11.519 1.00 91.81 90 SER A N 1
ATOM 708 C CA . SER A 1 90 ? 9.536 -0.885 -11.634 1.00 91.81 90 SER A CA 1
ATOM 709 C C . SER A 1 90 ? 10.449 -1.136 -12.827 1.00 91.81 90 SER A C 1
ATOM 711 O O . SER A 1 90 ? 10.776 -2.283 -13.138 1.00 91.81 90 SER A O 1
ATOM 713 N N . PHE A 1 91 ? 10.839 -0.072 -13.524 1.00 89.94 91 PHE A N 1
ATOM 714 C CA . PHE A 1 91 ? 11.573 -0.177 -14.781 1.00 89.94 91 PHE A CA 1
ATOM 715 C C . PHE A 1 91 ? 12.782 0.743 -14.785 1.00 89.94 91 PHE A C 1
ATOM 717 O O . PHE A 1 91 ? 12.737 1.865 -14.278 1.00 89.94 91 PHE A O 1
ATOM 724 N N . TYR A 1 92 ? 13.843 0.263 -15.424 1.00 90.00 92 TYR A N 1
ATOM 725 C CA . TYR A 1 92 ? 15.015 1.046 -15.777 1.00 90.00 92 TYR A CA 1
ATOM 726 C C . TYR A 1 92 ? 15.357 0.771 -17.240 1.00 90.00 92 TYR A C 1
ATOM 728 O O . TYR A 1 92 ? 15.595 -0.376 -17.619 1.00 90.00 92 TYR A O 1
ATOM 736 N N . ILE A 1 93 ? 15.352 1.814 -18.066 1.00 87.69 93 ILE A N 1
ATOM 737 C CA . ILE A 1 93 ? 15.602 1.721 -19.505 1.00 87.69 93 ILE A CA 1
ATOM 738 C C . ILE A 1 93 ? 16.722 2.705 -19.845 1.00 87.69 93 ILE A C 1
ATOM 740 O O . ILE A 1 93 ? 16.489 3.921 -19.865 1.00 87.69 93 ILE A O 1
ATOM 744 N N . PRO A 1 94 ? 17.941 2.209 -20.115 1.00 85.44 94 PRO A 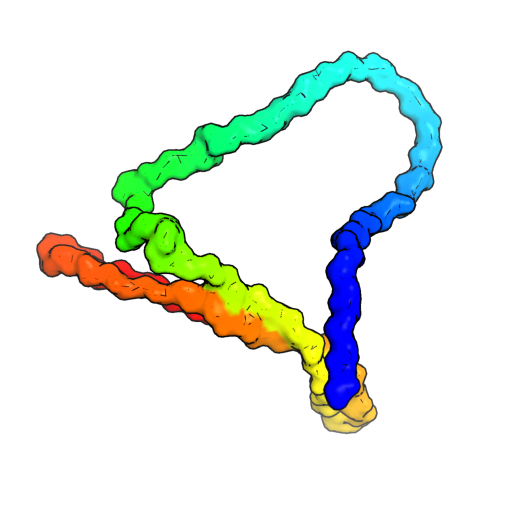N 1
ATOM 745 C CA . PRO A 1 94 ? 19.030 3.044 -20.601 1.00 85.44 94 PRO A CA 1
ATOM 746 C C . PRO A 1 94 ? 18.624 3.758 -21.896 1.00 85.44 94 PRO A C 1
ATOM 748 O O . PRO A 1 94 ? 18.092 3.133 -22.814 1.00 85.44 94 PRO A O 1
ATOM 751 N N . ARG A 1 95 ? 18.892 5.063 -21.992 1.00 81.12 95 ARG A N 1
ATOM 752 C CA . ARG A 1 95 ? 18.759 5.830 -23.240 1.00 81.12 95 ARG A CA 1
ATOM 753 C C . ARG A 1 95 ? 20.137 6.071 -23.856 1.00 81.12 95 ARG A C 1
ATOM 755 O O . ARG A 1 95 ? 21.153 6.028 -23.165 1.00 81.12 95 ARG A O 1
ATOM 762 N N . HIS A 1 96 ? 20.177 6.283 -25.171 1.00 73.06 96 HIS A N 1
ATOM 763 C CA . HIS A 1 96 ? 21.427 6.540 -25.884 1.00 73.06 96 HIS A CA 1
ATOM 764 C C . HIS A 1 96 ? 21.996 7.907 -25.468 1.00 73.06 96 HIS A C 1
ATOM 766 O O . HIS A 1 96 ? 21.282 8.906 -25.496 1.00 73.06 96 HIS A O 1
ATOM 772 N N . VAL A 1 97 ? 23.286 7.937 -25.125 1.00 60.75 97 VAL A N 1
ATOM 773 C CA . VAL A 1 97 ? 24.020 9.022 -24.431 1.00 60.75 97 VAL A CA 1
ATOM 774 C C . VAL A 1 97 ? 24.083 10.370 -25.182 1.00 60.75 97 VAL A C 1
ATOM 776 O O . VAL A 1 97 ? 24.737 11.299 -24.726 1.00 60.75 97 VAL A O 1
ATOM 779 N N . GLN A 1 98 ? 23.450 10.480 -26.354 1.00 60.81 98 GLN A N 1
ATOM 780 C CA . GLN A 1 98 ? 23.508 11.654 -27.237 1.00 60.81 98 GLN A CA 1
ATOM 781 C C . GLN A 1 98 ? 22.321 12.621 -27.081 1.00 60.81 98 GLN A C 1
ATOM 783 O O . GLN A 1 98 ? 22.346 13.696 -27.673 1.00 60.81 98 GLN A O 1
ATOM 788 N N . LYS A 1 99 ? 21.288 12.274 -26.303 1.00 59.31 99 LYS A N 1
ATOM 789 C CA . LYS A 1 99 ? 20.237 13.216 -25.883 1.00 59.31 99 LYS A CA 1
ATOM 790 C C . LYS A 1 99 ? 20.445 13.538 -24.403 1.00 59.31 99 LYS A C 1
ATOM 792 O O . LYS A 1 99 ? 20.702 12.626 -23.631 1.00 59.31 99 LYS A O 1
ATOM 797 N N . GLU A 1 100 ? 20.313 14.807 -24.017 1.00 60.22 100 GLU A N 1
ATOM 798 C CA . GLU A 1 100 ? 20.454 15.302 -22.628 1.00 60.22 100 GLU A CA 1
ATOM 799 C C . GLU A 1 100 ? 19.525 14.618 -21.605 1.00 60.22 100 GLU A C 1
ATOM 801 O O . GLU A 1 100 ? 19.689 14.783 -20.398 1.00 60.22 100 GLU A O 1
ATOM 806 N N . GLU A 1 101 ? 18.558 13.825 -22.060 1.00 65.69 101 GLU A N 1
ATOM 807 C CA . GLU A 1 101 ? 17.696 13.024 -21.203 1.00 65.69 101 GLU A CA 1
ATOM 808 C C . GLU A 1 101 ? 18.384 11.705 -20.829 1.00 65.69 101 GLU A C 1
ATOM 810 O O . GLU A 1 101 ? 18.617 10.845 -21.681 1.00 65.69 101 GLU A O 1
ATOM 815 N N . GLY A 1 102 ? 18.686 11.541 -19.538 1.00 75.75 102 GLY A N 1
ATOM 816 C CA . GLY A 1 102 ? 19.251 10.317 -18.965 1.00 75.75 102 GLY A CA 1
ATOM 817 C C . GLY A 1 102 ? 18.363 9.068 -19.111 1.00 75.75 102 GLY A C 1
ATOM 818 O O . GLY A 1 102 ? 17.419 9.010 -19.899 1.00 75.75 102 GLY A O 1
ATOM 819 N N . ALA A 1 103 ? 18.669 8.016 -18.348 1.00 85.06 103 ALA A N 1
ATOM 820 C CA . ALA A 1 103 ? 17.876 6.786 -18.371 1.00 85.06 103 ALA A CA 1
ATOM 821 C C . ALA A 1 103 ? 16.417 7.037 -17.947 1.00 85.06 103 ALA A C 1
ATOM 823 O O . ALA A 1 103 ? 16.148 7.829 -17.044 1.00 85.06 103 ALA A O 1
ATOM 824 N N . PHE A 1 104 ? 15.473 6.321 -18.565 1.00 85.00 104 PHE A N 1
ATOM 825 C CA . PHE A 1 104 ? 14.101 6.286 -18.066 1.00 85.00 104 PHE A CA 1
ATOM 826 C C . PHE A 1 104 ? 14.053 5.387 -16.832 1.00 85.00 104 PHE A C 1
ATOM 828 O O . PHE A 1 104 ? 14.492 4.236 -16.883 1.00 85.00 104 PHE A O 1
ATOM 835 N N . GLN A 1 105 ? 13.502 5.904 -15.740 1.00 87.81 105 GLN A N 1
ATOM 836 C CA . GLN A 1 105 ? 13.336 5.175 -14.493 1.00 87.81 105 GLN A CA 1
ATOM 837 C C . GLN A 1 105 ? 11.919 5.378 -13.962 1.00 87.81 105 GLN A C 1
ATOM 839 O O . GLN A 1 105 ? 11.413 6.499 -13.941 1.00 87.81 105 GLN A O 1
ATOM 844 N N . SER A 1 106 ? 11.299 4.299 -13.488 1.00 90.06 106 SER A N 1
ATOM 845 C CA . SER A 1 106 ? 10.017 4.347 -12.786 1.00 90.06 106 SER A CA 1
ATOM 846 C C . SER A 1 106 ? 10.047 3.444 -11.555 1.00 90.06 106 SER A C 1
ATOM 848 O O . SER A 1 106 ? 10.314 2.247 -11.677 1.00 90.06 106 SER A O 1
ATOM 850 N N . CYS A 1 107 ? 9.732 4.004 -10.387 1.00 92.44 107 CYS A N 1
ATOM 851 C CA . CYS A 1 107 ? 9.619 3.274 -9.124 1.00 92.44 107 CYS A CA 1
ATOM 852 C C . CYS A 1 107 ? 8.194 3.412 -8.580 1.00 92.44 107 CYS A C 1
ATOM 854 O O . CYS A 1 107 ? 7.758 4.521 -8.277 1.00 92.44 107 CYS A O 1
ATOM 856 N N . SER A 1 108 ? 7.494 2.289 -8.455 1.00 92.25 108 SER A N 1
ATOM 857 C CA . SER A 1 108 ? 6.149 2.202 -7.877 1.00 92.25 108 SER A CA 1
ATOM 858 C C . SER A 1 108 ? 6.248 1.854 -6.380 1.00 92.25 108 SER A C 1
ATOM 860 O O . SER A 1 108 ? 7.066 1.001 -6.027 1.00 92.25 108 SER A O 1
ATOM 862 N N . PHE A 1 109 ? 5.437 2.486 -5.519 1.00 82.56 109 PHE A N 1
ATOM 863 C CA . PHE A 1 109 ? 5.413 2.295 -4.054 1.00 82.56 109 PHE A CA 1
ATOM 864 C C . PHE A 1 109 ? 4.027 1.877 -3.553 1.00 82.56 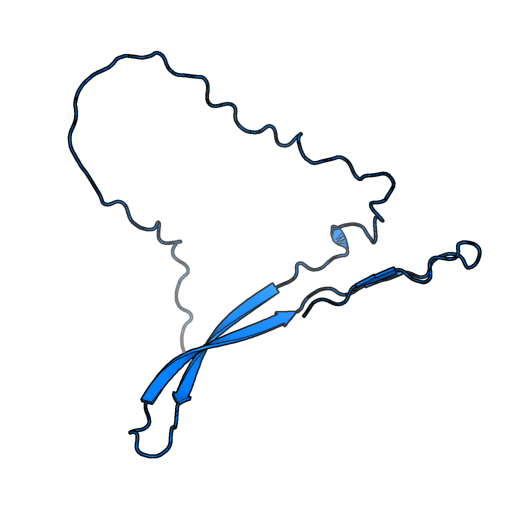109 PHE A C 1
ATOM 866 O O . PHE A 1 109 ? 3.025 2.335 -4.150 1.00 82.56 109 PHE A O 1
#

Foldseek 3Di:
DDDDDDDDDDDDDDDDDDDDDDDDDDDDDPPPDPPPPPPPDQDPPNPPQDDPVPDDDKDKDKDWDFDWDDDPPDDIDTDTDIDMDIDDDWDWAADDPPDPDGIDTDDDD

Organism: Anolis sagrei (NCBI:txid38937)

Radius of gyration: 25.87 Å; Cα contacts (8 Å, |Δi|>4): 81; chains: 1; bounding box: 69×47×60 Å

Nearest PDB structures (foldseek):
  5aej-assembly2_B  TM=7.328E-01  e=1.952E-07  Homo sapiens
  4jph-assembly2_C  TM=8.561E-01  e=1.894E-06  Mus musculus
  5hk5-assembly2_E  TM=7.657E-01  e=4.844E-07  Mus musculus
  5hk5-assembly4_H  TM=7.562E-01  e=9.272E-07  Mus musculus
  5hk5-assembly1_F-2  TM=6.572E-01  e=9.272E-07  Mus musculus